Protein AF-A0AAW1ZXQ1-F1 (afdb_monomer_lite)

Structure (mmCIF, N/CA/C/O backbone):
data_AF-A0AAW1ZXQ1-F1
#
_entry.id   AF-A0AAW1ZXQ1-F1
#
loop_
_atom_site.group_PDB
_atom_site.id
_atom_site.type_symbol
_atom_site.label_atom_id
_atom_site.label_alt_id
_atom_site.label_comp_id
_atom_site.label_asym_id
_atom_site.label_entity_id
_atom_site.label_seq_id
_atom_site.pdbx_PDB_ins_code
_atom_site.Cartn_x
_atom_site.Cartn_y
_atom_site.Cartn_z
_atom_site.occupancy
_atom_site.B_iso_or_equiv
_atom_site.auth_seq_id
_atom_site.auth_comp_id
_atom_site.auth_asym_id
_atom_site.auth_atom_id
_atom_site.pdbx_PDB_model_num
ATOM 1 N N . MET A 1 1 ? 18.266 -9.166 -7.732 1.00 54.19 1 MET A N 1
ATOM 2 C CA . MET A 1 1 ? 17.938 -8.064 -6.796 1.00 54.19 1 MET A CA 1
ATOM 3 C C . MET A 1 1 ? 16.706 -7.326 -7.297 1.00 54.19 1 MET A C 1
ATOM 5 O O . MET A 1 1 ? 16.577 -7.163 -8.507 1.00 54.19 1 MET A O 1
ATOM 9 N N . GLY A 1 2 ? 15.805 -6.956 -6.381 1.00 61.59 2 GLY A N 1
ATOM 10 C CA . GLY A 1 2 ? 14.449 -6.475 -6.663 1.00 61.59 2 GLY A CA 1
ATOM 11 C C . GLY A 1 2 ? 14.372 -5.321 -7.669 1.00 61.59 2 GLY A C 1
ATOM 12 O O . GLY A 1 2 ? 15.048 -4.299 -7.512 1.00 61.59 2 GLY A O 1
ATOM 13 N N . LYS A 1 3 ? 13.560 -5.513 -8.714 1.00 83.81 3 LYS A N 1
ATOM 14 C CA . LYS A 1 3 ? 13.404 -4.595 -9.857 1.00 83.81 3 LYS A CA 1
ATOM 15 C C . LYS A 1 3 ? 12.093 -3.804 -9.809 1.00 83.81 3 LYS A C 1
ATOM 17 O O . LYS A 1 3 ? 11.889 -2.919 -10.637 1.00 83.81 3 LYS A O 1
ATOM 22 N N . CYS A 1 4 ? 11.211 -4.113 -8.861 1.00 90.19 4 CYS A N 1
ATOM 23 C CA . CYS A 1 4 ? 9.900 -3.489 -8.768 1.00 90.19 4 CYS A CA 1
ATOM 24 C C . CYS A 1 4 ? 10.017 -2.079 -8.177 1.00 90.19 4 CYS A C 1
ATOM 26 O O . CYS A 1 4 ? 10.752 -1.840 -7.215 1.00 90.19 4 CYS A O 1
ATOM 28 N N . LYS A 1 5 ? 9.271 -1.146 -8.765 1.00 88.69 5 LYS A N 1
ATOM 29 C CA . LYS A 1 5 ? 9.108 0.231 -8.291 1.00 88.69 5 LYS A CA 1
ATOM 30 C C . LYS A 1 5 ? 7.639 0.471 -7.973 1.00 88.69 5 LYS A C 1
ATOM 32 O O . LYS A 1 5 ? 6.774 -0.251 -8.467 1.00 88.69 5 LYS A O 1
ATOM 37 N N . PHE A 1 6 ? 7.374 1.481 -7.156 1.00 93.19 6 PHE A N 1
ATOM 38 C CA . PHE A 1 6 ? 6.016 1.918 -6.876 1.00 93.19 6 PHE A CA 1
ATOM 39 C C . PHE A 1 6 ? 5.312 2.344 -8.172 1.00 93.19 6 PHE A C 1
ATOM 41 O O . PHE A 1 6 ? 5.840 3.189 -8.893 1.00 93.19 6 PHE A O 1
ATOM 48 N N . SER A 1 7 ? 4.139 1.771 -8.455 1.00 93.81 7 SER A N 1
ATOM 49 C CA . SER A 1 7 ? 3.298 2.166 -9.590 1.00 93.81 7 SER A CA 1
ATOM 50 C C . SER A 1 7 ? 2.231 3.156 -9.140 1.00 93.81 7 SER A C 1
ATOM 52 O O . SER A 1 7 ? 1.486 2.886 -8.199 1.00 93.81 7 SER A O 1
ATOM 54 N N . GLU A 1 8 ? 2.135 4.300 -9.815 1.00 92.69 8 GLU A N 1
ATOM 55 C CA . GLU A 1 8 ? 1.165 5.346 -9.467 1.00 92.69 8 GLU A CA 1
ATOM 56 C C . GLU A 1 8 ? -0.281 4.901 -9.706 1.00 92.69 8 GLU A C 1
ATOM 58 O O . GLU A 1 8 ? -1.148 5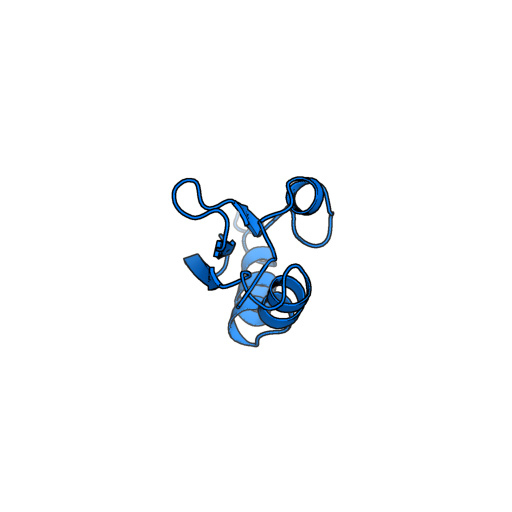.253 -8.911 1.00 92.69 8 GLU A O 1
ATOM 63 N N . GLY A 1 9 ? -0.522 4.001 -10.666 1.00 94.50 9 GLY A N 1
ATOM 64 C CA . GLY A 1 9 ? -1.849 3.419 -10.903 1.00 94.50 9 GLY A CA 1
ATOM 65 C C . GLY A 1 9 ? -2.405 2.621 -9.713 1.00 94.50 9 GLY A C 1
ATOM 66 O O . GLY A 1 9 ? -3.614 2.429 -9.590 1.00 94.50 9 GLY A O 1
ATOM 67 N N . TRP A 1 10 ? -1.561 2.198 -8.762 1.00 95.94 10 TRP A N 1
ATOM 68 C CA . TRP A 1 10 ? -2.046 1.600 -7.514 1.00 95.94 10 TRP A CA 1
ATOM 69 C C . TRP A 1 10 ? -2.790 2.602 -6.624 1.00 95.94 10 TRP A C 1
ATOM 71 O O . TRP A 1 10 ? -3.625 2.184 -5.826 1.00 95.94 10 TRP A O 1
ATOM 81 N N . LEU A 1 11 ? -2.523 3.905 -6.755 1.00 95.81 11 LEU A N 1
ATOM 82 C CA . LEU A 1 11 ? -3.230 4.956 -6.015 1.00 95.81 11 LEU A CA 1
ATOM 83 C C . LEU A 1 11 ? -4.641 5.202 -6.555 1.00 95.81 11 LEU A C 1
ATOM 85 O O . LEU A 1 11 ? -5.479 5.740 -5.839 1.00 95.81 11 LEU A O 1
ATOM 89 N N . GLU A 1 12 ? -4.916 4.782 -7.786 1.00 95.00 12 GLU A N 1
ATOM 90 C CA . GLU A 1 12 ? -6.236 4.885 -8.412 1.00 95.00 12 GLU A CA 1
ATOM 91 C C . GLU A 1 12 ? -7.070 3.618 -8.180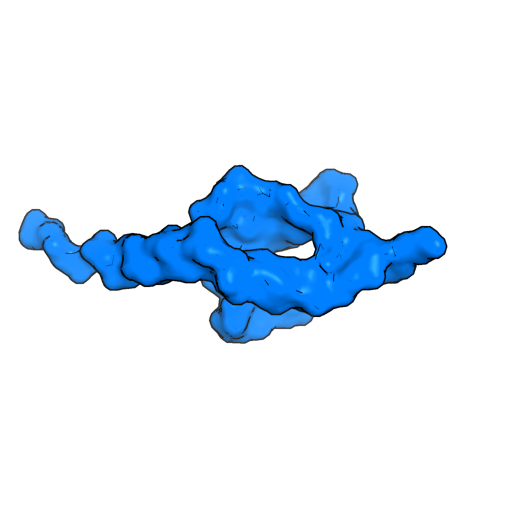 1.00 95.00 12 GLU A C 1
ATOM 93 O O . GLU A 1 12 ? -8.303 3.651 -8.216 1.00 95.00 12 GLU A O 1
ATOM 98 N N . ASN A 1 13 ? -6.413 2.498 -7.861 1.00 95.69 13 ASN A N 1
ATOM 99 C CA . ASN A 1 13 ? -7.079 1.227 -7.621 1.00 95.69 13 ASN A CA 1
ATOM 100 C C . ASN A 1 13 ? -7.995 1.311 -6.380 1.00 95.69 13 ASN A C 1
ATOM 102 O O . ASN A 1 13 ? -7.507 1.554 -5.270 1.00 95.69 13 ASN A O 1
ATOM 106 N N . PRO A 1 14 ? -9.310 1.045 -6.510 1.00 94.50 14 PRO A N 1
ATOM 107 C CA . PRO A 1 14 ? -10.257 1.144 -5.401 1.00 94.50 14 PRO A CA 1
ATOM 108 C C . PRO A 1 14 ? -9.918 0.234 -4.214 1.00 94.50 14 PRO A C 1
ATOM 110 O O . PRO A 1 14 ? -10.266 0.574 -3.085 1.00 94.50 14 PRO A O 1
ATOM 113 N N . LYS A 1 15 ? -9.194 -0.873 -4.432 1.00 94.06 15 LYS A N 1
ATOM 114 C CA . LYS A 1 15 ? -8.745 -1.774 -3.356 1.00 94.06 15 LYS A CA 1
ATOM 115 C C . LYS A 1 15 ? -7.672 -1.150 -2.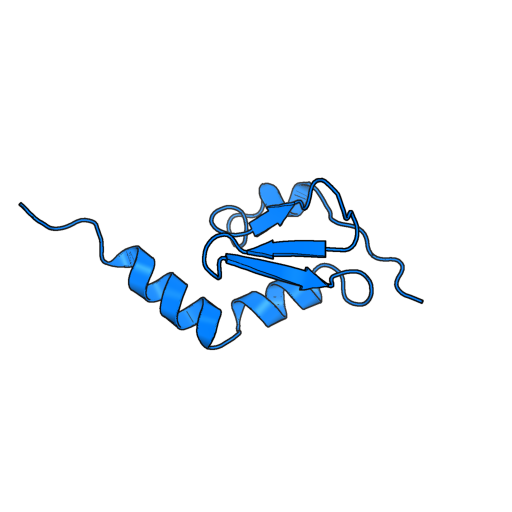459 1.00 94.06 15 LYS A C 1
ATOM 117 O O . LYS A 1 15 ? -7.536 -1.546 -1.302 1.00 94.06 15 LYS A O 1
ATOM 122 N N . TYR A 1 16 ? -6.892 -0.204 -2.984 1.00 95.88 16 TYR A N 1
ATOM 123 C CA . TYR A 1 16 ? -5.695 0.313 -2.317 1.00 95.88 16 TYR A CA 1
ATOM 124 C C . TYR A 1 16 ? -5.802 1.799 -1.970 1.00 95.88 16 TYR A C 1
ATOM 126 O O . TYR A 1 16 ? -5.318 2.206 -0.915 1.00 95.88 16 TYR A O 1
ATOM 134 N N . LYS A 1 17 ? -6.466 2.608 -2.808 1.00 95.12 17 LYS A N 1
ATOM 135 C CA . LYS A 1 17 ? -6.464 4.084 -2.756 1.00 95.12 17 LYS A CA 1
ATOM 136 C C . LYS A 1 17 ? -6.776 4.692 -1.384 1.00 95.12 17 LYS A C 1
ATOM 138 O O . LYS A 1 17 ? -6.214 5.718 -0.999 1.00 95.12 17 LYS A O 1
ATOM 143 N N . ALA A 1 18 ? -7.646 4.041 -0.612 1.00 94.62 18 ALA A N 1
ATOM 144 C CA . ALA A 1 18 ? -8.040 4.519 0.709 1.00 94.62 18 ALA A CA 1
ATOM 145 C C . ALA A 1 18 ? -6.863 4.529 1.703 1.00 94.62 18 ALA A C 1
ATOM 147 O O . ALA A 1 18 ? -6.731 5.453 2.505 1.00 94.62 18 ALA A O 1
ATOM 148 N N . TRP A 1 19 ? -5.961 3.549 1.626 1.00 96.56 19 TRP A N 1
ATOM 149 C CA . TRP A 1 19 ? -4.946 3.302 2.654 1.00 96.56 19 TRP A CA 1
ATOM 150 C C . TRP A 1 19 ? -3.509 3.298 2.135 1.00 96.56 19 TRP A C 1
ATOM 152 O O . TRP A 1 19 ? -2.595 3.575 2.910 1.00 96.56 19 TRP A O 1
ATOM 162 N N . LEU A 1 20 ? -3.288 3.005 0.858 1.00 97.69 20 LEU A N 1
ATOM 163 C CA . LEU A 1 20 ? -1.966 2.968 0.249 1.00 97.69 20 LEU A CA 1
ATOM 164 C C . LEU A 1 20 ? -1.487 4.387 -0.073 1.00 97.69 20 LEU A C 1
ATOM 166 O O . LEU A 1 20 ? -2.263 5.246 -0.492 1.00 97.69 20 LEU A O 1
ATOM 170 N N . ALA A 1 21 ? -0.198 4.630 0.125 1.00 96.31 21 ALA A N 1
ATOM 171 C CA . ALA A 1 21 ? 0.480 5.855 -0.263 1.00 96.31 21 ALA A CA 1
ATOM 172 C C . ALA A 1 21 ? 1.892 5.548 -0.781 1.00 96.31 21 ALA A C 1
ATOM 174 O O . ALA A 1 21 ? 2.520 4.555 -0.398 1.00 96.31 21 ALA A O 1
ATOM 175 N N . LYS A 1 22 ? 2.388 6.424 -1.655 1.00 94.69 22 LYS A N 1
ATOM 176 C CA . LYS A 1 22 ? 3.763 6.404 -2.161 1.00 94.69 22 LYS A CA 1
ATOM 177 C C . LYS A 1 22 ? 4.703 6.987 -1.109 1.00 94.69 22 LYS A C 1
ATOM 179 O O . LYS A 1 22 ? 4.392 8.007 -0.499 1.00 94.69 22 LYS A O 1
ATOM 184 N N . ASP A 1 23 ? 5.858 6.360 -0.918 1.00 92.00 23 ASP A N 1
ATOM 185 C CA . ASP A 1 23 ? 6.938 6.964 -0.140 1.00 92.00 23 ASP A CA 1
ATOM 186 C C . ASP A 1 23 ? 7.697 7.971 -1.021 1.00 92.00 23 ASP A C 1
ATOM 188 O O . ASP A 1 23 ? 8.162 7.628 -2.111 1.00 92.00 23 ASP A O 1
ATOM 192 N N . LEU A 1 24 ? 7.802 9.223 -0.567 1.00 87.88 24 LEU A N 1
ATOM 193 C CA . LEU A 1 24 ? 8.445 10.303 -1.326 1.00 87.88 24 LEU A CA 1
ATOM 194 C C . LEU A 1 24 ? 9.971 10.158 -1.395 1.00 87.88 24 LEU A C 1
ATOM 196 O O . LEU A 1 24 ? 10.593 10.676 -2.319 1.00 87.88 24 LEU A O 1
ATOM 200 N N . LYS A 1 25 ? 10.578 9.463 -0.428 1.00 89.31 25 LYS A N 1
ATOM 201 C CA . LYS A 1 25 ? 12.030 9.255 -0.356 1.00 89.31 25 LYS A CA 1
ATOM 202 C C . LYS A 1 25 ? 12.439 7.930 -0.998 1.00 89.31 25 LYS A C 1
ATOM 204 O O . LYS A 1 25 ? 13.530 7.831 -1.554 1.00 89.31 25 LYS A O 1
ATOM 209 N N . TRP A 1 26 ? 11.573 6.915 -0.948 1.00 89.75 26 TRP A N 1
ATOM 210 C CA . TRP A 1 26 ? 11.913 5.544 -1.334 1.00 89.75 26 TRP A CA 1
ATOM 211 C C . TRP A 1 26 ? 10.941 4.955 -2.359 1.00 89.75 26 TRP A C 1
ATOM 213 O O . TRP A 1 26 ? 9.947 4.326 -2.015 1.00 89.75 26 TRP A O 1
ATOM 223 N N . THR A 1 27 ? 11.308 5.001 -3.641 1.00 88.75 27 THR A N 1
ATOM 224 C CA . THR A 1 27 ? 10.512 4.423 -4.751 1.00 88.75 27 THR A CA 1
ATOM 225 C C . THR A 1 27 ? 10.306 2.904 -4.678 1.00 88.75 27 THR A C 1
ATOM 227 O O . THR A 1 27 ? 9.500 2.343 -5.419 1.00 88.75 27 THR A O 1
ATOM 230 N N . LYS A 1 28 ? 11.045 2.231 -3.792 1.00 92.56 28 LYS A N 1
ATOM 231 C CA . LYS A 1 28 ? 11.003 0.786 -3.526 1.00 92.56 28 LYS A CA 1
ATOM 232 C C . LYS A 1 28 ? 10.190 0.422 -2.280 1.00 92.56 28 LYS A C 1
ATOM 234 O O . LYS A 1 28 ? 10.184 -0.739 -1.868 1.00 92.56 28 LYS A O 1
ATOM 239 N N . LYS A 1 29 ? 9.526 1.401 -1.666 1.00 94.25 29 LYS A N 1
ATOM 240 C CA . LYS A 1 29 ? 8.666 1.216 -0.501 1.00 94.25 29 LYS A CA 1
ATOM 241 C C . LYS A 1 29 ? 7.283 1.790 -0.770 1.00 94.25 29 LYS A C 1
ATOM 243 O O . LYS A 1 29 ? 7.116 2.734 -1.538 1.00 94.25 29 LYS A O 1
ATOM 248 N N . ALA A 1 30 ? 6.301 1.203 -0.107 1.00 96.38 30 ALA A N 1
ATOM 249 C CA . ALA A 1 30 ? 4.952 1.734 -0.019 1.00 96.38 30 ALA A CA 1
ATOM 250 C C . ALA A 1 30 ? 4.623 2.044 1.441 1.00 96.38 30 ALA A C 1
ATOM 252 O O . ALA A 1 30 ? 5.174 1.423 2.354 1.00 96.38 30 ALA A O 1
ATOM 253 N N . ILE A 1 31 ? 3.722 2.995 1.663 1.00 97.31 31 ILE A N 1
ATOM 254 C CA . ILE A 1 31 ? 3.229 3.379 2.984 1.00 97.31 31 ILE A CA 1
ATOM 255 C C . ILE A 1 31 ? 1.780 2.922 3.110 1.00 97.31 31 ILE A C 1
ATOM 257 O O . ILE A 1 31 ? 0.959 3.149 2.226 1.00 97.31 31 ILE A O 1
ATOM 261 N N . CYS A 1 32 ? 1.455 2.294 4.235 1.00 97.56 32 CYS A N 1
ATOM 262 C CA . CYS A 1 32 ? 0.082 2.038 4.638 1.00 97.56 32 CYS A CA 1
ATOM 263 C C . CYS A 1 32 ? -0.329 3.080 5.680 1.00 97.56 32 CYS A C 1
ATOM 265 O O . CYS A 1 32 ? 0.175 3.060 6.805 1.00 97.56 32 CYS A O 1
ATOM 267 N N . LYS A 1 33 ? -1.252 3.971 5.306 1.00 96.25 33 LYS A N 1
ATOM 268 C CA . LYS A 1 33 ? -1.814 5.024 6.164 1.00 96.25 33 LYS A CA 1
ATOM 269 C C . LYS A 1 33 ? -2.593 4.439 7.344 1.00 96.25 33 LYS A C 1
ATOM 271 O O . LYS A 1 33 ? -2.488 4.957 8.443 1.00 96.25 33 LYS A O 1
ATOM 276 N N . LEU A 1 34 ? -3.293 3.317 7.138 1.00 95.31 34 LEU A N 1
ATOM 277 C CA . LEU A 1 34 ? -4.022 2.626 8.210 1.00 95.31 34 LEU A CA 1
ATOM 278 C C . LEU A 1 34 ? -3.072 2.013 9.244 1.00 95.31 34 LEU A C 1
ATOM 280 O O . LEU A 1 34 ? -3.246 2.191 10.441 1.00 95.31 34 LEU A O 1
ATOM 284 N N . CYS A 1 35 ? -2.039 1.301 8.788 1.00 95.69 35 CYS A N 1
ATOM 285 C CA . CYS A 1 35 ? -1.075 0.643 9.674 1.00 95.69 35 CYS A CA 1
ATOM 286 C C . CYS A 1 35 ? 0.007 1.587 10.219 1.00 95.69 35 CYS A C 1
ATOM 288 O O . CYS A 1 35 ? 0.799 1.139 11.057 1.00 95.69 35 CYS A O 1
ATOM 290 N N . VAL A 1 36 ? 0.069 2.819 9.694 1.00 94.25 36 VAL A N 1
ATOM 291 C CA . VAL A 1 36 ? 1.105 3.839 9.927 1.00 94.25 36 VAL A CA 1
ATOM 292 C C . VAL A 1 36 ? 2.508 3.243 9.774 1.00 94.25 36 VAL A C 1
ATOM 294 O O . VAL A 1 36 ? 3.363 3.331 10.653 1.00 94.25 36 VAL A O 1
ATOM 297 N N . LYS A 1 37 ? 2.730 2.519 8.670 1.00 94.12 37 LYS A N 1
ATOM 298 C CA . LYS A 1 37 ? 3.979 1.777 8.447 1.00 94.12 37 LYS A CA 1
ATOM 299 C C . LYS A 1 37 ? 4.355 1.720 6.973 1.00 94.12 37 LYS A C 1
ATOM 301 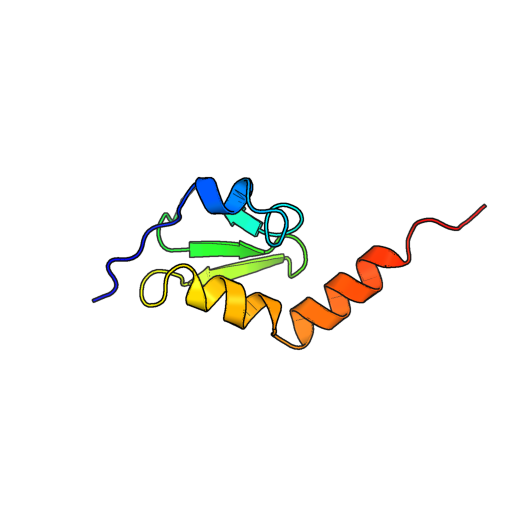O O . LYS A 1 37 ? 3.486 1.524 6.122 1.00 94.12 37 LYS A O 1
ATOM 306 N N . SER A 1 38 ? 5.653 1.822 6.690 1.00 95.62 38 SER A N 1
ATOM 307 C CA . SER A 1 38 ? 6.214 1.527 5.373 1.00 95.62 38 SER A CA 1
ATOM 308 C C . SER A 1 38 ? 6.611 0.054 5.245 1.00 95.62 38 SER A C 1
ATOM 310 O O . SER A 1 38 ? 7.013 -0.599 6.213 1.00 95.62 38 SER A O 1
ATOM 312 N N . PHE A 1 39 ? 6.487 -0.493 4.042 1.00 95.50 39 PHE A N 1
ATOM 313 C CA . PHE A 1 39 ? 6.878 -1.863 3.726 1.00 95.50 39 PHE A CA 1
ATOM 314 C C . PHE A 1 39 ? 7.577 -1.929 2.370 1.00 95.50 39 PHE A C 1
ATOM 316 O O . PHE A 1 39 ? 7.405 -1.061 1.513 1.00 95.50 39 PHE A O 1
ATOM 323 N N . ASP A 1 40 ? 8.438 -2.933 2.220 1.00 95.06 40 ASP A N 1
ATOM 324 C CA . ASP A 1 40 ? 9.255 -3.101 1.027 1.00 95.06 40 ASP A CA 1
ATOM 325 C C . ASP A 1 40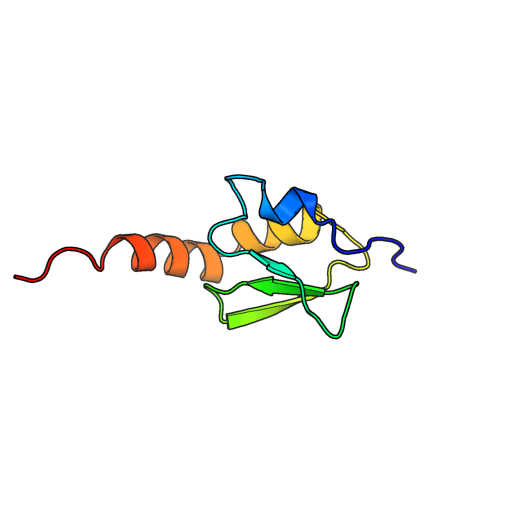 ? 8.447 -3.728 -0.111 1.00 95.06 40 ASP A C 1
ATOM 327 O O . ASP A 1 40 ? 7.763 -4.734 0.081 1.00 95.06 40 ASP A O 1
ATOM 331 N N . ILE A 1 41 ? 8.543 -3.128 -1.294 1.00 95.62 41 ILE A N 1
ATOM 332 C CA . ILE A 1 41 ? 7.926 -3.634 -2.526 1.00 95.62 41 ILE A CA 1
ATOM 333 C C . ILE A 1 41 ? 8.982 -3.986 -3.576 1.00 95.62 41 ILE A C 1
ATOM 335 O O . ILE A 1 41 ? 8.627 -4.405 -4.674 1.00 95.62 41 ILE A O 1
ATOM 339 N N . SER A 1 42 ? 10.274 -3.824 -3.271 1.00 93.75 42 SER A N 1
ATOM 340 C CA . SER A 1 42 ? 11.358 -3.919 -4.254 1.00 93.75 42 SER A CA 1
ATOM 341 C C . SER A 1 42 ? 11.408 -5.281 -4.944 1.00 93.75 42 SER A C 1
ATOM 343 O O . SER A 1 42 ? 11.723 -5.360 -6.134 1.00 93.75 42 SER A O 1
ATOM 345 N N . ASN A 1 43 ? 11.075 -6.345 -4.208 1.00 91.44 43 ASN A N 1
ATOM 346 C CA . ASN A 1 43 ? 11.170 -7.719 -4.687 1.00 91.44 43 ASN A CA 1
ATOM 347 C C . ASN A 1 43 ? 9.843 -8.294 -5.206 1.00 91.44 43 ASN A C 1
ATOM 349 O O . ASN A 1 43 ? 9.869 -9.082 -6.142 1.00 91.44 43 ASN A O 1
ATOM 353 N N . MET A 1 44 ? 8.704 -7.919 -4.613 1.00 93.00 44 MET A N 1
ATOM 354 C CA . MET A 1 44 ? 7.395 -8.517 -4.933 1.00 93.00 44 MET A CA 1
ATOM 355 C C . MET A 1 44 ? 6.435 -7.575 -5.675 1.00 93.00 44 MET A C 1
ATOM 357 O O . MET A 1 44 ? 5.406 -8.026 -6.173 1.00 93.00 44 MET A O 1
ATOM 361 N N . GLY A 1 45 ? 6.723 -6.271 -5.729 1.00 94.62 45 GLY A N 1
ATOM 362 C CA . GLY A 1 45 ? 5.825 -5.284 -6.328 1.00 94.62 45 GLY A CA 1
ATOM 363 C C . GLY A 1 45 ? 4.432 -5.312 -5.695 1.00 94.62 45 GLY A C 1
ATOM 364 O O . GLY A 1 45 ? 4.296 -5.264 -4.472 1.00 94.62 45 GLY A O 1
ATOM 365 N N . GLU A 1 46 ? 3.395 -5.423 -6.528 1.00 96.06 46 GLU A N 1
ATOM 366 C CA . GLU A 1 46 ? 1.997 -5.434 -6.080 1.00 96.06 46 GLU A CA 1
ATOM 367 C C . GLU A 1 46 ? 1.670 -6.605 -5.142 1.00 96.06 46 GLU A C 1
ATOM 369 O O . GLU A 1 46 ? 0.871 -6.449 -4.219 1.00 96.06 46 GLU A O 1
ATOM 374 N N . ALA A 1 47 ? 2.335 -7.756 -5.282 1.00 96.06 47 ALA A N 1
ATOM 375 C CA . ALA A 1 47 ? 2.094 -8.892 -4.393 1.00 96.06 47 ALA A CA 1
ATOM 376 C C . ALA A 1 47 ? 2.434 -8.574 -2.921 1.00 96.06 47 ALA A C 1
ATOM 378 O O . ALA A 1 47 ? 1.777 -9.091 -2.016 1.00 96.06 47 ALA A O 1
ATOM 379 N N . ALA A 1 48 ? 3.382 -7.662 -2.655 1.00 96.44 48 ALA A N 1
ATOM 380 C CA . ALA A 1 48 ? 3.630 -7.172 -1.295 1.00 96.44 48 ALA A CA 1
ATOM 381 C C . ALA A 1 48 ? 2.462 -6.328 -0.754 1.00 96.44 48 ALA A C 1
ATOM 383 O O . ALA A 1 48 ? 2.158 -6.403 0.436 1.00 96.44 48 ALA A O 1
ATOM 384 N N . ILE A 1 49 ? 1.780 -5.562 -1.614 1.00 96.94 49 ILE A N 1
ATOM 385 C CA . ILE A 1 49 ? 0.594 -4.768 -1.250 1.00 96.94 49 ILE A CA 1
ATOM 386 C C . ILE A 1 49 ? -0.557 -5.704 -0.883 1.00 96.94 49 ILE A C 1
ATOM 388 O O . ILE A 1 49 ? -1.162 -5.546 0.179 1.00 96.94 49 ILE A O 1
ATOM 392 N N . VAL A 1 50 ? -0.815 -6.717 -1.714 1.00 96.94 50 VAL A N 1
ATOM 393 C CA . VAL A 1 50 ? -1.862 -7.720 -1.465 1.00 96.94 50 VAL A CA 1
ATOM 394 C C . VAL A 1 50 ? -1.576 -8.501 -0.181 1.00 96.94 50 VAL A C 1
ATOM 396 O O . VAL A 1 50 ? -2.455 -8.627 0.669 1.00 96.94 50 VAL A O 1
ATOM 399 N N . SER A 1 51 ? -0.339 -8.965 0.011 1.00 97.31 51 SER A N 1
ATOM 400 C CA . SER A 1 51 ? 0.065 -9.670 1.234 1.00 97.31 51 SER A CA 1
ATOM 401 C C . SER A 1 51 ? -0.114 -8.798 2.484 1.00 97.31 51 SER A C 1
ATOM 403 O O . SER A 1 51 ? -0.683 -9.244 3.482 1.00 97.31 51 SER A O 1
ATOM 405 N N . HIS A 1 52 ? 0.274 -7.518 2.415 1.00 96.88 52 HIS A N 1
ATOM 406 C CA . HIS A 1 52 ? 0.057 -6.564 3.504 1.00 96.88 52 HIS A CA 1
ATOM 407 C C . HIS A 1 52 ? -1.433 -6.382 3.831 1.00 96.88 52 HIS A C 1
ATOM 409 O O . HIS A 1 52 ? -1.806 -6.420 5.004 1.00 96.88 52 HIS A O 1
ATOM 415 N N . MET A 1 53 ? -2.277 -6.218 2.808 1.00 96.31 53 MET A N 1
ATOM 416 C CA . MET A 1 53 ? -3.731 -6.056 2.936 1.00 96.31 53 MET A CA 1
ATOM 417 C C . MET A 1 53 ? -4.390 -7.265 3.619 1.00 96.31 53 MET A C 1
ATOM 419 O O . MET A 1 53 ? -5.271 -7.109 4.464 1.00 96.31 53 MET A O 1
ATOM 423 N N . LEU A 1 54 ? -3.932 -8.478 3.301 1.00 95.69 54 LEU A N 1
ATOM 424 C CA . LEU A 1 54 ? -4.413 -9.717 3.920 1.00 95.69 54 LEU A CA 1
ATOM 425 C C . LEU A 1 54 ? -3.858 -9.938 5.339 1.00 95.69 54 LEU A C 1
ATOM 427 O O . LEU A 1 54 ? -4.338 -10.811 6.064 1.00 95.69 54 LEU A O 1
ATOM 431 N N . GLY A 1 55 ? -2.874 -9.145 5.768 1.00 96.56 55 GLY A N 1
ATOM 432 C CA . GLY A 1 55 ? -2.276 -9.229 7.094 1.00 96.56 55 GLY A CA 1
ATOM 433 C C . GLY A 1 55 ? -3.278 -8.940 8.215 1.00 96.56 55 GLY A C 1
ATOM 434 O O . GLY A 1 55 ? -4.094 -8.021 8.141 1.00 96.56 55 GLY A O 1
ATOM 435 N N . GLN A 1 56 ? -3.191 -9.698 9.312 1.00 95.69 56 GLN A N 1
ATOM 436 C CA . GLN A 1 56 ? -4.123 -9.589 10.442 1.00 95.69 56 GLN A CA 1
ATOM 437 C C . GLN A 1 56 ? -4.213 -8.163 11.014 1.00 95.69 56 GLN A C 1
ATOM 439 O O . GLN A 1 56 ? -5.315 -7.687 11.276 1.00 95.69 56 GLN A O 1
ATOM 444 N N . LYS A 1 57 ? -3.075 -7.466 11.164 1.00 94.62 57 LYS A N 1
ATOM 445 C CA . LYS A 1 57 ? -3.044 -6.076 11.651 1.00 94.62 57 LYS A CA 1
ATOM 446 C C . LYS A 1 57 ? -3.837 -5.142 10.735 1.00 94.62 57 LYS A C 1
ATOM 448 O O . LYS A 1 57 ? -4.655 -4.375 11.230 1.00 94.62 57 LYS A O 1
ATOM 453 N N . HIS A 1 58 ? -3.609 -5.224 9.424 1.00 96.12 58 HIS A N 1
ATOM 454 C CA . HIS A 1 58 ? -4.310 -4.388 8.454 1.00 96.12 58 HIS A CA 1
ATOM 455 C C . HIS A 1 58 ? -5.816 -4.641 8.506 1.00 96.12 58 HIS A C 1
ATOM 457 O O . HIS A 1 58 ? -6.577 -3.693 8.656 1.00 96.12 58 HIS A O 1
ATOM 463 N N . ARG A 1 59 ? -6.242 -5.911 8.478 1.00 95.44 59 ARG A N 1
ATOM 464 C CA . ARG A 1 59 ? -7.668 -6.272 8.530 1.00 95.44 59 ARG A CA 1
ATOM 465 C C . ARG A 1 59 ? -8.368 -5.731 9.776 1.00 95.44 59 ARG A C 1
ATOM 467 O O . ARG A 1 59 ? -9.429 -5.142 9.641 1.00 95.44 59 ARG A O 1
ATOM 474 N N . ARG A 1 60 ? -7.752 -5.856 10.960 1.00 94.88 60 ARG A N 1
ATOM 475 C CA . ARG A 1 60 ? -8.305 -5.305 12.214 1.00 94.88 60 ARG A CA 1
ATOM 476 C C . ARG A 1 60 ? -8.483 -3.786 12.160 1.00 94.88 60 ARG A C 1
ATOM 478 O O . ARG A 1 60 ? -9.491 -3.267 12.626 1.00 94.88 60 ARG A O 1
ATOM 485 N N . LEU A 1 61 ? -7.505 -3.074 11.600 1.00 94.06 61 LEU A N 1
ATOM 486 C CA . LEU A 1 61 ? -7.569 -1.617 11.477 1.00 94.06 61 LEU A CA 1
ATOM 487 C C . LEU A 1 61 ? -8.590 -1.191 10.420 1.00 94.06 61 LEU A C 1
ATOM 489 O O . LEU A 1 61 ? -9.374 -0.290 10.679 1.00 94.06 61 LEU A O 1
ATOM 493 N N . ALA A 1 62 ? -8.650 -1.880 9.280 1.00 91.31 62 ALA A N 1
ATOM 494 C CA . ALA A 1 62 ? -9.632 -1.615 8.232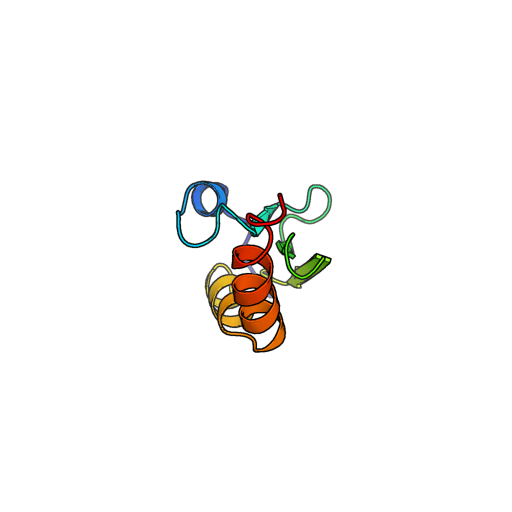 1.00 91.31 62 ALA A CA 1
ATOM 495 C C . ALA A 1 62 ? -11.079 -1.805 8.727 1.00 91.31 62 ALA A C 1
ATOM 497 O O . ALA A 1 62 ? -11.948 -0.990 8.417 1.00 91.31 62 ALA A O 1
ATOM 498 N N . THR A 1 63 ? -11.336 -2.828 9.552 1.00 88.94 63 THR A N 1
ATOM 499 C CA . THR A 1 63 ? -12.653 -3.024 10.180 1.00 88.94 63 THR A CA 1
ATOM 500 C C . THR A 1 63 ? -12.947 -1.958 11.239 1.00 88.94 63 THR A C 1
ATOM 502 O O . THR A 1 63 ? -14.057 -1.439 11.286 1.00 88.94 63 THR A O 1
ATOM 505 N N . ALA A 1 64 ? -11.957 -1.571 12.051 1.00 81.50 64 ALA A N 1
ATOM 506 C CA . ALA A 1 64 ? -12.130 -0.540 13.079 1.00 81.50 64 ALA A CA 1
ATOM 507 C C . ALA A 1 64 ? -12.381 0.855 12.479 1.00 81.50 64 ALA A C 1
ATOM 509 O O . ALA A 1 64 ? -13.245 1.588 12.957 1.00 81.50 64 ALA A O 1
ATOM 510 N N . SER A 1 65 ? -11.697 1.203 11.385 1.00 65.81 65 SER A N 1
ATOM 511 C CA . SER A 1 65 ? -11.884 2.474 10.673 1.00 65.81 65 SER A CA 1
ATOM 512 C C . SER A 1 65 ? -13.277 2.634 10.054 1.00 65.81 65 SER A C 1
ATOM 514 O O . SER A 1 65 ? -13.655 3.751 9.727 1.00 65.81 65 SER A O 1
ATOM 516 N N . SER A 1 66 ? -14.057 1.553 9.941 1.00 59.09 66 SER A N 1
ATOM 517 C CA . SER A 1 66 ? -15.451 1.601 9.476 1.00 59.09 66 SER A CA 1
ATOM 518 C C . SER A 1 66 ? -16.457 1.938 10.591 1.00 59.09 66 SER A C 1
ATOM 520 O O . SER A 1 66 ? -17.639 2.083 10.305 1.00 59.09 66 SER A O 1
ATOM 522 N N . THR A 1 67 ? -16.019 2.069 11.853 1.00 51.56 67 THR A N 1
ATOM 523 C CA . THR A 1 67 ? -16.924 2.209 13.019 1.00 51.56 67 THR A CA 1
ATOM 524 C C . THR A 1 67 ? -16.963 3.628 13.612 1.00 51.56 67 THR A C 1
ATOM 526 O O . THR A 1 67 ? -17.716 3.878 14.543 1.00 51.56 67 THR A O 1
ATOM 529 N N . HIS A 1 68 ? -16.213 4.601 13.079 1.00 48.75 68 HIS A N 1
ATOM 530 C CA . HIS A 1 68 ? -16.185 5.968 13.629 1.00 48.75 68 HIS A CA 1
ATOM 531 C C . HIS A 1 68 ? -17.007 6.970 12.804 1.00 48.75 68 HIS A C 1
ATOM 533 O O . HIS A 1 68 ? -16.530 8.022 12.380 1.00 48.75 68 HIS A O 1
ATOM 539 N N . SER A 1 69 ? -18.267 6.628 12.546 1.00 52.69 69 SER A N 1
ATOM 540 C CA . SER A 1 69 ? -19.287 7.569 12.066 1.00 52.69 69 SER A CA 1
ATOM 541 C C . SER A 1 69 ? -20.639 7.231 12.690 1.00 52.69 69 SER A C 1
ATOM 543 O O . SER A 1 69 ? -21.592 6.956 11.976 1.00 52.69 69 SER A O 1
ATOM 545 N N . LEU A 1 70 ? -20.709 7.192 14.024 1.00 53.62 70 LEU A N 1
ATOM 546 C CA . LEU A 1 70 ? -21.967 7.359 14.755 1.00 53.62 70 LEU A CA 1
ATOM 547 C C . LEU A 1 70 ? -21.683 7.704 16.227 1.00 53.62 70 LEU A C 1
ATOM 549 O O . LEU A 1 70 ? -21.678 6.839 17.094 1.00 53.62 70 LEU A O 1
ATOM 553 N N . THR A 1 71 ? -21.447 8.979 16.512 1.00 44.66 71 THR A N 1
ATOM 554 C CA . THR A 1 71 ? -21.716 9.553 17.837 1.00 44.66 71 THR A CA 1
ATOM 555 C C . THR A 1 71 ? -22.242 10.962 17.613 1.00 44.66 71 THR A C 1
ATOM 557 O O . THR A 1 71 ? -21.484 11.834 17.193 1.00 44.66 71 THR A O 1
ATOM 560 N N . THR A 1 72 ? -23.567 11.041 17.750 1.00 40.44 72 THR A N 1
ATOM 561 C CA . THR A 1 72 ? -24.435 12.114 18.259 1.00 40.44 72 THR A CA 1
ATOM 562 C C . THR A 1 72 ? -23.829 13.494 18.475 1.00 40.44 72 THR A C 1
ATOM 564 O O . THR A 1 72 ? -22.829 13.589 19.218 1.00 40.44 72 THR A O 1
#

Foldseek 3Di:
DFQAFADPVQCVDPLRVVFWDQDPVDRQWIAGNQLRDIDGCRHPPCVVVVVVCPDPSNVVSVVVVVPPPDDD

Secondary structure (DSSP, 8-state):
-------GGGGT-TTTTTTEEE-SS-TTEEEETTTTEEEE-TTTTHHHHHHHHHSHHHHHHHHHTTS-S---

Organism: Culter alburnus (NCBI:txid194366)

pLDDT: mean 88.4, std 14.67, range [40.44, 97.69]

Radius of gyration: 13.2 Å; chains: 1; bounding box: 42×22×29 Å

Sequence (72 aa):
MGKCKFSEGWLENPKYKAWLAKDLKWTKKAICKLCVKSFDISNMGEAAIVSHMLGQKHRRLATASSTHSLTT